Protein AF-A0A1A8RJX2-F1 (afdb_monomer)

Radius of gyration: 13.84 Å; Cα contacts (8 Å, |Δi|>4): 61; chains: 1; bounding box: 32×27×27 Å

Mean predicted aligned error: 5.07 Å

Structure (mmCIF, N/CA/C/O backbone):
data_AF-A0A1A8RJX2-F1
#
_entry.id   AF-A0A1A8RJX2-F1
#
loop_
_atom_site.group_PDB
_atom_site.id
_atom_site.type_symbol
_atom_site.label_atom_id
_atom_site.label_alt_id
_atom_site.label_comp_id
_atom_site.label_asym_id
_atom_site.label_entity_id
_atom_site.label_seq_id
_atom_site.pdbx_PDB_ins_code
_atom_site.Cartn_x
_atom_site.Cartn_y
_atom_site.Cartn_z
_atom_site.occupancy
_atom_site.B_iso_or_equiv
_atom_site.auth_seq_id
_atom_site.auth_comp_id
_atom_site.auth_asym_id
_atom_site.auth_atom_id
_atom_site.pdbx_PDB_model_num
ATOM 1 N N . ALA A 1 1 ? -16.508 4.957 3.138 1.00 83.81 1 ALA A N 1
ATOM 2 C CA . ALA A 1 1 ? -16.489 3.610 3.731 1.00 83.81 1 ALA A CA 1
ATOM 3 C C . ALA A 1 1 ? -16.699 2.552 2.662 1.00 83.81 1 ALA A C 1
ATOM 5 O O . ALA A 1 1 ? -17.655 2.636 1.894 1.00 83.81 1 ALA A O 1
ATOM 6 N N . THR A 1 2 ? -15.832 1.540 2.651 1.00 88.94 2 THR A N 1
ATOM 7 C CA . THR A 1 2 ? -15.840 0.461 1.654 1.00 88.94 2 THR A CA 1
ATOM 8 C C . THR A 1 2 ? -15.961 -0.899 2.333 1.00 88.94 2 THR A C 1
ATOM 10 O O . THR A 1 2 ? -15.369 -1.126 3.391 1.00 88.94 2 THR A O 1
ATOM 13 N N . VAL A 1 3 ? -16.725 -1.812 1.724 1.00 91.06 3 VAL A N 1
ATOM 14 C CA . VAL A 1 3 ? -16.965 -3.170 2.234 1.00 91.06 3 VAL A CA 1
ATOM 15 C C . VAL A 1 3 ? -16.616 -4.195 1.159 1.00 91.06 3 VAL A C 1
ATOM 17 O O . VAL A 1 3 ? -17.121 -4.117 0.041 1.00 91.06 3 VAL A O 1
ATOM 20 N N . PHE A 1 4 ? -15.783 -5.175 1.511 1.00 90.25 4 PHE A N 1
ATOM 21 C CA . PHE A 1 4 ? -15.417 -6.299 0.647 1.00 90.25 4 PHE A CA 1
ATOM 22 C C . PHE A 1 4 ? -15.845 -7.621 1.273 1.00 90.25 4 PHE A C 1
ATOM 24 O O . PHE A 1 4 ? -15.585 -7.864 2.449 1.00 90.25 4 PHE A O 1
ATOM 31 N N . TYR A 1 5 ? -16.454 -8.487 0.464 1.00 93.44 5 TYR A N 1
ATOM 32 C CA . TYR A 1 5 ? -16.850 -9.838 0.853 1.00 93.44 5 TYR A CA 1
ATOM 33 C C . TYR A 1 5 ? -16.057 -10.881 0.058 1.00 93.44 5 TYR A C 1
ATOM 35 O O . TYR A 1 5 ? -16.00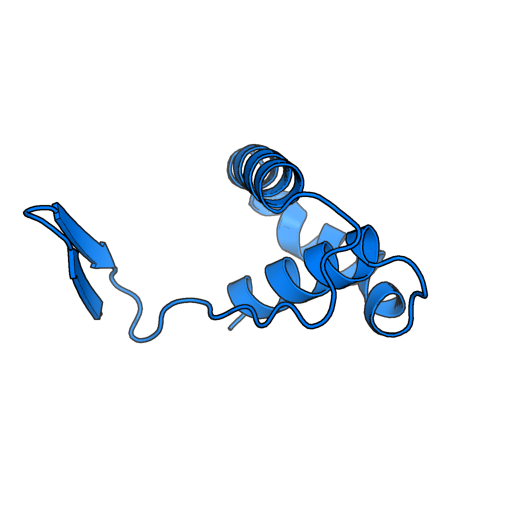5 -10.825 -1.173 1.00 93.44 5 TYR A O 1
ATOM 43 N N . HIS A 1 6 ? -15.462 -11.855 0.750 1.00 93.19 6 HIS A N 1
ATOM 44 C CA . HIS A 1 6 ? -14.808 -13.002 0.121 1.00 93.19 6 HIS A CA 1
ATOM 45 C C . HIS A 1 6 ? -14.918 -14.270 0.973 1.00 93.19 6 HIS A C 1
ATOM 47 O O . HIS A 1 6 ? -14.320 -14.334 2.049 1.00 93.19 6 HIS A O 1
ATOM 53 N N . LYS A 1 7 ? -15.603 -15.304 0.451 1.00 91.69 7 LYS A N 1
ATOM 54 C CA . LYS A 1 7 ? -15.705 -16.647 1.065 1.00 91.69 7 LYS A CA 1
ATOM 55 C C . LYS A 1 7 ? -15.962 -16.578 2.580 1.00 91.69 7 LYS A C 1
ATOM 57 O O . LYS A 1 7 ? -15.187 -17.125 3.352 1.00 91.69 7 LYS A O 1
ATOM 62 N N . ASP A 1 8 ? -16.970 -15.815 2.990 1.00 95.62 8 ASP A N 1
ATOM 63 C CA . ASP A 1 8 ? -17.379 -15.622 4.397 1.00 95.62 8 ASP A CA 1
ATOM 64 C C . ASP A 1 8 ? -16.585 -14.593 5.214 1.00 95.62 8 ASP A C 1
ATOM 66 O O . ASP A 1 8 ? -16.954 -14.292 6.346 1.00 95.62 8 ASP A O 1
ATOM 70 N N . ASN A 1 9 ? -15.556 -13.970 4.637 1.00 93.31 9 ASN A N 1
ATOM 71 C CA . ASN A 1 9 ? -14.830 -12.879 5.283 1.00 93.31 9 ASN A CA 1
ATOM 72 C C . ASN A 1 9 ? -15.359 -11.526 4.808 1.00 93.31 9 ASN A C 1
ATOM 74 O O . ASN A 1 9 ? -15.513 -11.309 3.603 1.00 93.31 9 ASN A O 1
ATOM 78 N N . ILE A 1 10 ? -15.590 -10.613 5.754 1.00 93.62 10 ILE A N 1
ATOM 79 C CA . ILE A 1 10 ? -15.944 -9.220 5.479 1.00 93.62 10 ILE A CA 1
ATOM 80 C C . ILE A 1 10 ? -14.785 -8.329 5.922 1.00 93.62 10 ILE A C 1
ATOM 82 O O . ILE A 1 10 ? -14.413 -8.321 7.094 1.00 93.62 10 ILE A O 1
ATOM 86 N N . LEU A 1 11 ? -14.239 -7.559 4.984 1.00 90.69 11 LEU A N 1
ATOM 87 C CA . LEU A 1 11 ? -13.311 -6.471 5.264 1.00 90.69 11 LEU A CA 1
ATOM 88 C C . LEU A 1 11 ? -14.079 -5.150 5.187 1.00 90.69 11 LEU A C 1
ATOM 90 O O . LEU A 1 11 ? -14.708 -4.860 4.169 1.00 90.69 11 LEU A O 1
ATOM 94 N N . VAL A 1 12 ? -14.011 -4.351 6.251 1.00 91.94 12 VAL A N 1
ATOM 95 C CA . VAL A 1 12 ? -14.617 -3.015 6.317 1.00 91.94 12 VAL A CA 1
ATOM 96 C C . VAL A 1 12 ? -13.515 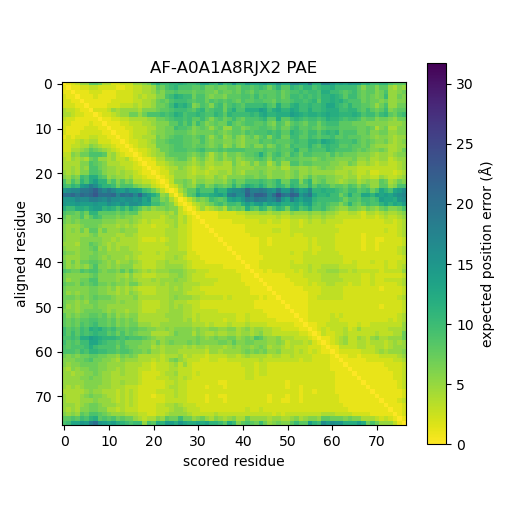-1.992 6.544 1.00 91.94 12 VAL A C 1
ATOM 98 O O . VAL A 1 12 ? -12.683 -2.166 7.432 1.00 91.94 12 VAL A O 1
ATOM 101 N N . THR A 1 13 ? -13.524 -0.921 5.755 1.00 88.50 13 THR A N 1
ATOM 102 C CA . THR A 1 13 ? -12.626 0.226 5.926 1.00 88.50 13 THR A CA 1
ATOM 103 C C . THR A 1 13 ? -13.417 1.533 5.939 1.00 88.50 13 THR A C 1
ATOM 105 O O . THR A 1 13 ? -14.454 1.653 5.277 1.00 88.50 13 THR A O 1
ATOM 108 N N . ALA A 1 14 ? -12.937 2.514 6.709 1.00 89.75 14 ALA A N 1
ATOM 109 C CA . ALA A 1 14 ? -13.496 3.865 6.723 1.00 89.75 14 ALA A CA 1
ATOM 110 C C . ALA A 1 14 ? -13.267 4.588 5.384 1.00 89.75 14 ALA A C 1
ATOM 112 O O . ALA A 1 14 ? -14.103 5.400 4.987 1.00 89.75 14 ALA A O 1
ATOM 113 N N . GLU A 1 15 ? -12.206 4.215 4.664 1.00 86.38 15 GLU A N 1
ATOM 114 C CA . GLU A 1 15 ? -11.838 4.793 3.373 1.00 86.38 15 GLU A CA 1
ATOM 115 C C . GLU A 1 15 ? -12.904 4.533 2.299 1.00 86.38 15 GLU A C 1
ATOM 117 O O . GLU A 1 15 ? -13.567 3.488 2.283 1.00 86.38 15 GLU A O 1
ATOM 122 N N . ASP A 1 16 ? -13.088 5.496 1.396 1.00 86.88 16 ASP A N 1
ATOM 123 C CA . ASP A 1 16 ? -13.995 5.384 0.241 1.00 86.88 16 ASP A CA 1
ATOM 124 C C . ASP A 1 16 ? -13.393 4.576 -0.911 1.00 86.88 16 ASP A C 1
ATOM 126 O O . ASP A 1 16 ? -14.122 4.068 -1.762 1.00 86.88 16 ASP A O 1
ATOM 130 N N . GLN A 1 17 ? -12.066 4.449 -0.937 1.00 81.12 17 GLN A N 1
ATOM 131 C CA . GLN A 1 17 ? -11.341 3.678 -1.937 1.00 81.12 17 GLN A CA 1
ATOM 132 C C . GLN A 1 17 ? -10.265 2.833 -1.263 1.00 81.12 17 GLN A C 1
ATOM 134 O O . GLN A 1 17 ? -9.651 3.245 -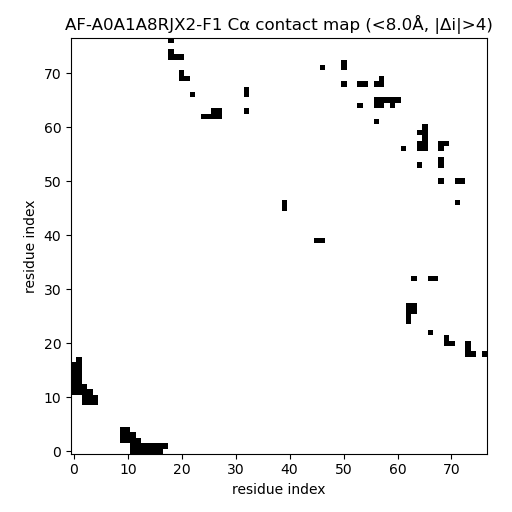0.281 1.00 81.12 17 GLN A O 1
ATOM 139 N N . ILE A 1 18 ? -10.044 1.628 -1.786 1.00 82.38 18 ILE A N 1
ATOM 140 C CA . ILE A 1 18 ? -8.923 0.791 -1.360 1.00 82.38 18 ILE A CA 1
ATOM 141 C C . ILE A 1 18 ? -7.721 1.090 -2.258 1.00 82.38 18 ILE A C 1
ATOM 143 O O . ILE A 1 18 ? -7.899 1.145 -3.478 1.00 82.38 18 ILE A O 1
ATOM 147 N N . PRO A 1 19 ? -6.507 1.214 -1.690 1.00 84.69 19 PRO A N 1
ATOM 148 C CA . PRO A 1 19 ? -5.279 1.329 -2.465 1.00 84.69 19 PRO A CA 1
ATOM 149 C C . PRO A 1 19 ? -5.166 0.203 -3.500 1.00 84.69 19 PRO A C 1
ATOM 151 O O . PRO A 1 19 ? -5.087 -0.975 -3.142 1.00 84.69 19 PRO A O 1
ATOM 154 N N . LEU A 1 20 ? -5.142 0.559 -4.785 1.00 85.44 20 LEU A N 1
ATOM 155 C CA . LEU A 1 20 ? -4.946 -0.386 -5.883 1.00 85.44 20 LEU A CA 1
ATOM 156 C C . LEU A 1 20 ? -3.512 -0.275 -6.403 1.00 85.44 20 LEU A C 1
ATOM 158 O O . LEU A 1 20 ? -3.039 0.812 -6.730 1.00 85.44 20 LEU A O 1
ATOM 162 N N . VAL A 1 21 ? -2.821 -1.411 -6.508 1.00 86.00 21 VAL A N 1
ATOM 163 C CA . VAL A 1 21 ? -1.460 -1.483 -7.054 1.00 86.00 21 VAL A CA 1
ATOM 164 C C . VAL A 1 21 ? -1.464 -2.405 -8.263 1.00 86.00 21 VAL A C 1
ATOM 166 O O . VAL A 1 21 ? -1.635 -3.616 -8.128 1.00 86.00 21 VAL A O 1
ATOM 169 N N . GLU A 1 22 ? -1.233 -1.841 -9.444 1.00 81.25 22 GLU A N 1
ATOM 170 C CA . GLU A 1 22 ? -0.953 -2.632 -10.639 1.00 81.25 22 GLU A CA 1
ATOM 171 C C . GLU A 1 22 ? 0.512 -3.082 -10.651 1.00 81.25 22 GLU A C 1
ATOM 173 O O . GLU A 1 22 ? 1.435 -2.288 -10.442 1.00 81.25 22 GLU A O 1
ATOM 178 N N . ILE A 1 23 ? 0.733 -4.370 -10.920 1.00 76.44 23 ILE A N 1
ATOM 179 C CA . ILE A 1 23 ? 2.068 -4.967 -10.985 1.00 76.44 23 ILE A CA 1
ATOM 180 C C . ILE A 1 23 ? 2.319 -5.412 -12.423 1.00 76.44 23 ILE A C 1
ATOM 182 O O . ILE A 1 23 ? 1.775 -6.413 -12.879 1.00 76.44 23 ILE A O 1
ATOM 186 N N . GLN A 1 24 ? 3.129 -4.637 -13.147 1.00 69.06 24 GLN A N 1
ATOM 187 C CA . GLN A 1 24 ? 3.369 -4.842 -14.580 1.00 69.06 24 GLN A CA 1
ATOM 188 C C . GLN A 1 24 ? 4.355 -5.981 -14.879 1.00 69.06 24 GLN A C 1
ATOM 190 O O . GLN A 1 24 ? 4.267 -6.593 -15.940 1.00 69.06 24 GLN A O 1
ATOM 195 N N . CYS A 1 25 ? 5.301 -6.281 -13.978 1.00 66.19 25 CYS A N 1
ATOM 196 C CA . CYS A 1 25 ? 6.307 -7.321 -14.205 1.00 66.19 25 CYS A CA 1
ATOM 197 C C . CYS A 1 25 ? 6.801 -7.937 -12.885 1.00 66.19 25 CYS A C 1
ATOM 199 O O . CYS A 1 25 ? 7.416 -7.263 -12.060 1.00 66.19 25 CYS A O 1
ATOM 201 N N . CYS A 1 26 ? 6.561 -9.236 -12.689 1.00 63.53 26 CYS A N 1
ATOM 202 C CA . CYS A 1 26 ? 6.960 -9.969 -11.485 1.00 63.53 26 CYS A CA 1
ATOM 203 C C . CYS A 1 26 ? 8.237 -10.784 -11.730 1.00 63.53 26 CYS A C 1
ATOM 205 O O . CYS A 1 26 ? 8.173 -12.005 -11.859 1.00 63.53 26 CYS A O 1
ATOM 207 N N . SER A 1 27 ? 9.409 -10.145 -11.775 1.00 65.00 27 SER A N 1
ATOM 208 C CA . SER A 1 27 ? 10.667 -10.898 -11.605 1.00 65.00 27 SER A CA 1
ATOM 209 C C . SER A 1 27 ? 11.012 -11.158 -10.130 1.00 65.00 27 SER A C 1
ATOM 211 O O . SER A 1 27 ? 11.932 -11.919 -9.842 1.00 65.00 27 SER A O 1
ATOM 213 N N . THR A 1 28 ? 10.235 -10.598 -9.193 1.00 66.38 28 THR A N 1
ATOM 214 C CA . THR A 1 28 ? 10.279 -10.898 -7.755 1.00 66.38 28 THR A CA 1
ATOM 215 C C . THR A 1 28 ? 8.952 -11.462 -7.246 1.00 66.38 28 THR A C 1
ATOM 217 O O . THR A 1 28 ? 7.889 -11.216 -7.812 1.00 66.38 28 THR A O 1
ATOM 220 N N . SER A 1 29 ? 9.013 -12.253 -6.170 1.00 81.00 29 SER A N 1
ATOM 221 C CA . SER A 1 29 ? 7.827 -12.855 -5.551 1.00 81.00 29 SER A CA 1
ATOM 222 C C . SER A 1 29 ? 6.992 -11.806 -4.815 1.00 81.00 29 SER A C 1
ATOM 224 O O . SER A 1 29 ? 7.503 -11.129 -3.922 1.00 81.00 29 SER A O 1
ATOM 226 N N . ILE A 1 30 ? 5.689 -11.748 -5.117 1.00 83.12 30 ILE A N 1
ATOM 227 C CA . ILE A 1 30 ? 4.711 -10.876 -4.444 1.00 83.12 30 ILE A CA 1
ATOM 228 C C . ILE A 1 30 ? 4.721 -11.037 -2.917 1.00 83.12 30 ILE A C 1
ATOM 230 O O . ILE A 1 30 ? 4.514 -10.081 -2.174 1.00 83.12 30 ILE A O 1
ATOM 234 N N . THR A 1 31 ? 5.043 -12.238 -2.430 1.00 88.44 31 THR A N 1
ATOM 235 C CA . THR A 1 31 ? 5.148 -12.532 -0.999 1.00 88.44 31 T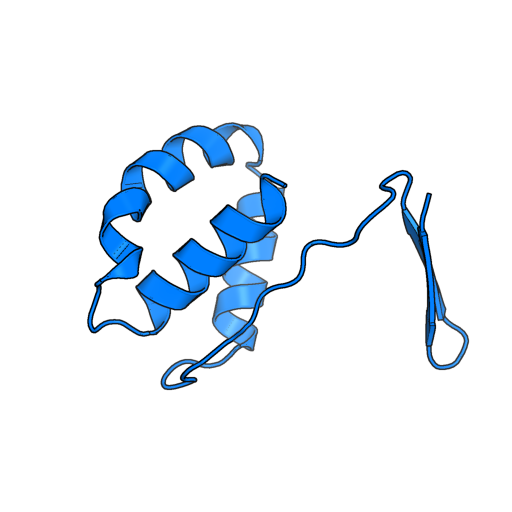HR A CA 1
ATOM 236 C C . THR A 1 31 ? 6.237 -11.700 -0.324 1.00 88.44 31 THR A C 1
ATOM 238 O O . THR A 1 31 ? 6.066 -11.275 0.817 1.00 88.44 31 THR A O 1
ATOM 241 N N . GLN A 1 32 ? 7.357 -11.434 -1.004 1.00 89.25 32 GLN A N 1
ATOM 242 C CA . GLN A 1 32 ? 8.436 -10.620 -0.437 1.00 89.25 32 GLN A CA 1
ATOM 243 C C . GLN A 1 32 ? 8.032 -9.152 -0.307 1.00 89.25 32 GLN A C 1
ATOM 245 O O . GLN A 1 32 ? 8.372 -8.518 0.694 1.00 89.25 32 GLN A O 1
ATOM 250 N N . ASP A 1 33 ? 7.289 -8.629 -1.281 1.00 89.88 33 ASP A N 1
ATOM 251 C CA . ASP A 1 33 ? 6.757 -7.268 -1.230 1.00 89.88 33 ASP A CA 1
ATOM 252 C C . ASP A 1 33 ? 5.696 -7.140 -0.129 1.00 89.88 33 ASP A C 1
ATOM 254 O O . ASP A 1 33 ? 5.728 -6.180 0.641 1.00 89.88 33 ASP A O 1
ATOM 258 N N . PHE A 1 34 ? 4.844 -8.155 0.048 1.00 89.38 34 PHE A N 1
ATOM 259 C CA . PHE A 1 34 ? 3.872 -8.191 1.143 1.00 89.38 34 PHE A CA 1
ATOM 260 C C . PHE A 1 34 ? 4.542 -8.227 2.525 1.00 89.38 34 PHE A C 1
ATOM 262 O O . PHE A 1 34 ? 4.181 -7.460 3.415 1.00 89.38 34 PHE A O 1
ATOM 269 N N . LEU A 1 35 ? 5.562 -9.071 2.712 1.00 93.69 35 LEU A N 1
ATOM 270 C CA . LEU A 1 35 ? 6.317 -9.134 3.969 1.00 93.69 35 LEU A CA 1
ATOM 271 C C . LEU A 1 35 ? 7.075 -7.833 4.255 1.00 93.69 35 LEU A C 1
ATOM 273 O O . LEU A 1 35 ? 7.180 -7.418 5.410 1.00 93.69 35 LEU A O 1
ATOM 277 N N . TRP A 1 36 ? 7.619 -7.188 3.223 1.00 93.38 36 TRP A N 1
ATOM 278 C CA . TRP A 1 36 ? 8.231 -5.870 3.361 1.00 93.38 36 TRP A CA 1
ATOM 279 C C . TRP A 1 36 ? 7.197 -4.820 3.787 1.00 93.38 36 TRP A C 1
ATOM 281 O O . TRP A 1 36 ? 7.451 -4.071 4.731 1.00 93.38 36 TRP A O 1
ATOM 291 N N . PHE A 1 37 ? 6.018 -4.815 3.165 1.00 93.38 37 PHE A N 1
ATOM 292 C CA . PHE A 1 37 ? 4.941 -3.891 3.505 1.00 93.38 37 PHE A CA 1
ATOM 293 C C . PHE A 1 37 ? 4.418 -4.107 4.934 1.00 93.38 37 PHE A C 1
ATOM 295 O O . PHE A 1 37 ? 4.253 -3.146 5.680 1.00 93.38 37 PHE A O 1
ATOM 302 N N . ALA A 1 38 ? 4.273 -5.361 5.370 1.00 94.94 38 ALA A N 1
ATOM 303 C CA . ALA A 1 38 ? 3.896 -5.698 6.745 1.00 94.94 38 ALA A CA 1
ATOM 304 C C . ALA A 1 38 ? 4.934 -5.237 7.789 1.00 94.94 38 ALA A C 1
ATOM 306 O O . ALA A 1 38 ? 4.594 -4.934 8.930 1.00 94.94 38 ALA A O 1
ATOM 307 N N . LYS A 1 39 ? 6.220 -5.152 7.424 1.00 95.94 39 LYS A N 1
ATOM 308 C CA . LYS A 1 39 ? 7.232 -4.526 8.295 1.00 95.94 39 LYS A CA 1
ATOM 309 C C . LYS A 1 39 ? 7.078 -3.008 8.318 1.00 95.94 39 LYS A C 1
ATOM 311 O O . LYS A 1 39 ? 7.192 -2.402 9.380 1.00 95.94 39 LYS A O 1
ATOM 316 N N . LEU A 1 40 ? 6.810 -2.402 7.162 1.00 94.69 40 LEU A N 1
ATOM 317 C CA . LEU A 1 40 ? 6.594 -0.962 7.038 1.00 94.69 40 LEU A CA 1
ATOM 318 C C . LEU A 1 40 ? 5.361 -0.489 7.821 1.00 94.69 40 LEU A C 1
ATOM 320 O O . LEU A 1 40 ? 5.410 0.590 8.407 1.00 94.69 40 LEU A O 1
ATOM 324 N N . SER A 1 41 ? 4.299 -1.297 7.916 1.00 93.25 41 SER A N 1
ATOM 325 C CA . SER A 1 41 ? 3.120 -0.958 8.729 1.00 93.25 41 SER A CA 1
ATOM 326 C C . SER A 1 41 ? 3.443 -0.755 10.209 1.00 93.25 41 SER A C 1
ATOM 328 O O . SER A 1 41 ? 2.807 0.063 10.867 1.00 93.25 41 SER A O 1
ATOM 330 N N . CYS A 1 42 ? 4.483 -1.413 10.727 1.00 96.00 42 CYS A N 1
ATOM 331 C CA . CYS A 1 42 ? 4.966 -1.203 12.095 1.00 96.00 42 CYS A CA 1
ATOM 332 C C . CYS A 1 42 ? 5.752 0.111 12.272 1.00 96.00 42 CYS A C 1
ATOM 334 O O . CYS A 1 42 ? 6.082 0.484 13.395 1.00 96.00 42 CYS A O 1
ATOM 336 N N . ALA A 1 43 ? 6.072 0.808 11.180 1.00 95.19 43 ALA A N 1
ATOM 337 C CA . ALA A 1 43 ? 6.846 2.044 11.156 1.00 95.19 43 ALA A CA 1
ATOM 338 C C . ALA A 1 43 ? 6.202 3.085 10.223 1.00 95.19 43 ALA A C 1
ATOM 340 O O . ALA A 1 43 ? 6.902 3.789 9.496 1.00 95.19 43 ALA A O 1
ATOM 341 N N . TRP A 1 44 ? 4.867 3.200 10.246 1.00 92.94 44 TRP A N 1
ATOM 342 C CA . TRP A 1 44 ? 4.103 4.024 9.296 1.00 92.94 44 TRP A CA 1
ATOM 343 C C . TRP A 1 44 ? 4.550 5.493 9.234 1.00 92.94 44 TRP A C 1
ATOM 345 O O . TRP A 1 44 ? 4.536 6.109 8.175 1.00 92.94 44 TRP A O 1
ATOM 355 N N . GLN A 1 45 ? 5.041 6.043 10.347 1.00 95.19 45 GLN A N 1
ATOM 356 C CA . GLN A 1 45 ? 5.581 7.409 10.409 1.00 95.19 45 GLN A CA 1
ATOM 357 C C . GLN A 1 45 ? 6.779 7.640 9.467 1.00 95.19 45 GLN A C 1
ATOM 359 O O . GLN A 1 45 ? 7.078 8.777 9.119 1.00 95.19 45 GLN A O 1
ATOM 364 N N . GLN A 1 46 ? 7.458 6.574 9.030 1.00 93.62 46 GLN A N 1
ATOM 365 C CA . GLN A 1 46 ? 8.583 6.634 8.091 1.00 93.62 46 GLN A CA 1
ATOM 366 C C . GLN A 1 46 ? 8.144 6.599 6.619 1.00 93.62 46 GLN A C 1
ATOM 368 O O . GLN A 1 46 ? 8.973 6.808 5.731 1.00 93.62 46 GLN A O 1
ATOM 373 N N . VAL A 1 47 ? 6.862 6.342 6.332 1.00 94.19 47 VAL A N 1
ATOM 374 C CA . VAL A 1 47 ? 6.337 6.248 4.960 1.00 94.19 47 VAL A CA 1
ATOM 375 C C . VAL A 1 47 ? 6.616 7.515 4.139 1.00 94.19 47 VAL A C 1
ATOM 377 O O . VAL A 1 47 ? 7.148 7.359 3.037 1.00 94.19 47 VAL A O 1
ATOM 380 N N . PRO A 1 48 ? 6.373 8.750 4.633 1.00 94.50 48 PRO A N 1
ATOM 381 C CA . PRO A 1 48 ? 6.627 9.959 3.843 1.00 94.50 48 PRO A CA 1
ATOM 382 C C . PRO A 1 48 ? 8.099 10.108 3.437 1.00 94.50 48 PRO A C 1
ATOM 384 O O . PRO A 1 48 ? 8.414 10.472 2.305 1.00 94.50 48 PRO A O 1
ATOM 387 N N . TRP A 1 49 ? 9.018 9.771 4.345 1.00 94.88 49 TRP A N 1
ATOM 388 C CA . TRP A 1 49 ? 10.451 9.782 4.055 1.00 94.88 49 TRP A CA 1
ATOM 389 C C . TRP A 1 49 ? 10.820 8.725 3.006 1.00 94.88 49 TRP A C 1
ATOM 391 O O . TRP A 1 49 ? 11.552 8.999 2.054 1.00 94.88 49 TRP A O 1
ATOM 401 N N . LEU A 1 50 ? 10.270 7.517 3.138 1.00 94.56 50 LEU A N 1
ATOM 402 C CA . LEU A 1 50 ? 10.553 6.411 2.229 1.00 94.56 50 LEU A CA 1
ATOM 403 C C . LEU A 1 50 ? 10.014 6.665 0.813 1.00 94.56 50 LEU A C 1
ATOM 405 O O . LEU A 1 50 ? 10.656 6.286 -0.167 1.00 94.56 50 LEU A O 1
ATOM 409 N N . GLN A 1 51 ? 8.872 7.345 0.696 1.00 94.19 51 GLN A N 1
ATOM 410 C CA . GLN A 1 51 ? 8.325 7.803 -0.582 1.00 94.19 51 GLN A CA 1
ATOM 411 C C . GLN A 1 51 ? 9.281 8.746 -1.310 1.00 94.19 51 GLN A C 1
ATOM 413 O O . GLN A 1 51 ? 9.524 8.574 -2.506 1.00 94.19 51 GLN A O 1
ATOM 418 N N . GLN A 1 52 ? 9.862 9.707 -0.590 1.00 93.62 52 GLN A N 1
ATOM 419 C CA . GLN A 1 52 ? 10.861 10.612 -1.157 1.00 93.62 52 GLN A CA 1
ATOM 420 C C . GLN A 1 52 ? 12.112 9.845 -1.596 1.00 93.62 52 GLN A C 1
ATOM 422 O O . GLN A 1 52 ? 12.578 10.020 -2.725 1.00 93.62 52 GLN A O 1
ATOM 427 N N . ALA A 1 53 ? 12.607 8.942 -0.744 1.00 92.75 53 ALA A N 1
ATOM 428 C CA . ALA A 1 53 ? 13.791 8.133 -1.024 1.00 92.75 53 ALA A CA 1
ATOM 429 C C . ALA A 1 53 ? 13.628 7.228 -2.261 1.00 92.75 53 ALA A C 1
ATOM 431 O O . ALA A 1 53 ? 14.593 6.999 -2.988 1.00 92.75 53 ALA A O 1
ATOM 432 N N . LEU A 1 54 ? 12.414 6.735 -2.524 1.00 91.88 54 LEU A N 1
ATOM 433 C CA . LEU A 1 54 ? 12.108 5.867 -3.665 1.00 91.88 54 LEU A CA 1
ATOM 434 C C . LEU A 1 54 ? 11.491 6.608 -4.857 1.00 91.88 54 LEU A C 1
ATOM 436 O O . LEU A 1 54 ? 11.049 5.960 -5.800 1.00 91.88 54 LEU A O 1
ATOM 440 N N . SER A 1 55 ? 11.465 7.940 -4.868 1.00 90.25 55 SER A N 1
ATOM 441 C CA . SER A 1 55 ? 10.839 8.729 -5.942 1.00 90.25 55 SER A CA 1
ATOM 442 C C . SER A 1 55 ? 11.392 8.420 -7.346 1.00 90.25 55 SER A C 1
ATOM 444 O O . SER A 1 55 ? 10.624 8.312 -8.300 1.00 90.25 55 SER A O 1
ATOM 446 N N . SER A 1 56 ? 12.701 8.178 -7.471 1.00 89.06 56 SER A N 1
ATOM 447 C CA . SER A 1 56 ? 13.370 7.831 -8.737 1.00 89.06 56 SER A CA 1
ATOM 448 C C . SER A 1 56 ? 13.199 6.368 -9.162 1.00 89.06 56 SER A C 1
ATOM 450 O O . SER A 1 56 ? 13.517 6.008 -10.296 1.00 89.06 56 SER A O 1
ATOM 452 N N . ALA A 1 57 ? 12.670 5.507 -8.286 1.00 88.00 57 ALA A N 1
ATOM 453 C CA . ALA A 1 57 ? 12.504 4.086 -8.576 1.00 88.00 57 ALA A CA 1
ATOM 454 C C . ALA A 1 57 ? 11.428 3.807 -9.639 1.00 88.00 57 ALA A C 1
ATOM 456 O O . ALA A 1 57 ? 11.389 2.706 -10.187 1.00 88.00 57 ALA A O 1
ATOM 457 N N . HIS A 1 58 ? 10.599 4.800 -9.982 1.00 83.31 58 HIS A N 1
ATOM 458 C CA . HIS A 1 58 ? 9.615 4.676 -11.054 1.00 83.31 58 HIS A CA 1
ATOM 459 C C . HIS A 1 58 ? 10.239 4.341 -12.415 1.00 83.31 58 HIS A C 1
ATOM 461 O O . HIS A 1 58 ? 9.595 3.656 -13.195 1.00 83.31 58 HIS A O 1
ATOM 467 N N . SER A 1 59 ? 11.470 4.767 -12.706 1.00 85.69 59 SER A N 1
ATOM 468 C CA . SER A 1 59 ? 12.178 4.418 -13.949 1.00 85.69 59 SER A CA 1
ATOM 469 C C . SER A 1 59 ? 13.273 3.370 -13.727 1.00 85.69 59 SER A C 1
ATOM 471 O O . SER A 1 59 ? 14.174 3.226 -14.554 1.00 85.69 59 SER A O 1
ATOM 473 N N . SER A 1 60 ? 13.253 2.676 -12.585 1.00 85.94 60 SER A N 1
ATOM 474 C CA . SER A 1 60 ? 14.256 1.664 -12.272 1.00 85.94 60 SER A CA 1
ATOM 475 C C . SER A 1 60 ? 14.074 0.430 -13.160 1.00 85.94 60 SER A C 1
ATOM 477 O O . SER A 1 60 ? 12.949 -0.041 -13.310 1.00 85.94 60 SER A O 1
ATOM 479 N N . PRO A 1 61 ? 15.162 -0.174 -13.671 1.00 85.88 61 PRO A N 1
ATOM 480 C CA . PRO A 1 61 ? 15.092 -1.498 -14.286 1.00 85.88 61 PRO A CA 1
ATOM 481 C C . PRO A 1 61 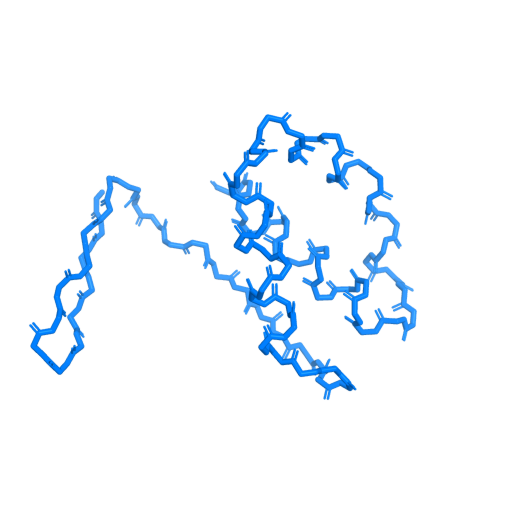? 14.862 -2.616 -13.248 1.00 85.88 61 PRO A C 1
ATOM 483 O O . PRO A 1 61 ? 14.652 -3.768 -13.618 1.00 85.88 61 PRO A O 1
ATOM 486 N N . SER A 1 62 ? 14.928 -2.304 -11.947 1.00 88.06 62 SER A N 1
ATOM 487 C CA . SER A 1 62 ? 14.642 -3.248 -10.867 1.00 88.06 62 SER A CA 1
ATOM 488 C C . SER A 1 62 ? 13.143 -3.300 -10.582 1.00 88.06 62 SER A C 1
ATOM 490 O O . SER A 1 62 ? 12.584 -2.379 -9.982 1.00 88.06 62 SER A O 1
ATOM 492 N N . SER A 1 63 ? 12.515 -4.420 -10.939 1.00 86.50 63 SER A N 1
ATOM 493 C CA . SER A 1 63 ? 11.111 -4.713 -10.618 1.00 86.50 63 SER A CA 1
ATOM 494 C C . SER A 1 63 ? 10.816 -4.602 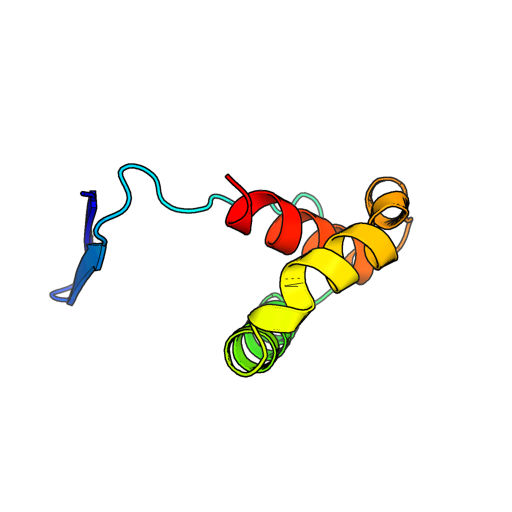-9.121 1.00 86.50 63 SER A C 1
ATOM 496 O O . SER A 1 63 ? 9.789 -4.055 -8.745 1.00 86.50 63 SER A O 1
ATOM 498 N N . LEU A 1 64 ? 11.741 -5.029 -8.254 1.00 88.94 64 LEU A N 1
ATOM 499 C CA . LEU A 1 64 ? 11.591 -4.925 -6.802 1.00 88.94 64 LEU A CA 1
ATOM 500 C C . LEU A 1 64 ? 11.463 -3.469 -6.342 1.00 88.94 64 LEU A C 1
ATOM 502 O O . LEU A 1 64 ? 10.609 -3.143 -5.520 1.00 88.94 64 LEU A O 1
ATOM 506 N N . LEU A 1 65 ? 12.316 -2.580 -6.860 1.00 90.25 65 LEU A N 1
ATOM 507 C CA . LEU A 1 65 ? 12.256 -1.161 -6.503 1.00 90.25 65 LEU A CA 1
ATOM 508 C C . LEU A 1 65 ? 11.000 -0.505 -7.079 1.00 90.25 65 LEU A C 1
ATOM 510 O O . LEU A 1 65 ? 10.356 0.287 -6.391 1.00 90.25 65 LEU A O 1
ATOM 514 N N . GLN A 1 66 ? 10.625 -0.872 -8.302 1.00 89.69 66 GLN A N 1
ATOM 515 C CA . GLN A 1 66 ? 9.446 -0.336 -8.969 1.00 89.69 66 GLN A CA 1
ATOM 516 C C . GLN A 1 66 ? 8.138 -0.791 -8.299 1.00 89.69 66 GLN A C 1
ATOM 518 O O . GLN A 1 66 ? 7.257 0.035 -8.064 1.00 89.69 66 GLN A O 1
ATOM 523 N N . ASN A 1 67 ? 8.037 -2.058 -7.889 1.00 89.94 67 ASN A N 1
ATOM 524 C CA . ASN A 1 67 ? 6.896 -2.589 -7.140 1.00 89.94 67 ASN A CA 1
ATOM 525 C C . ASN A 1 67 ? 6.734 -1.877 -5.798 1.00 89.94 67 ASN A C 1
ATOM 527 O O . ASN A 1 67 ? 5.645 -1.406 -5.476 1.00 89.94 67 ASN A O 1
ATOM 5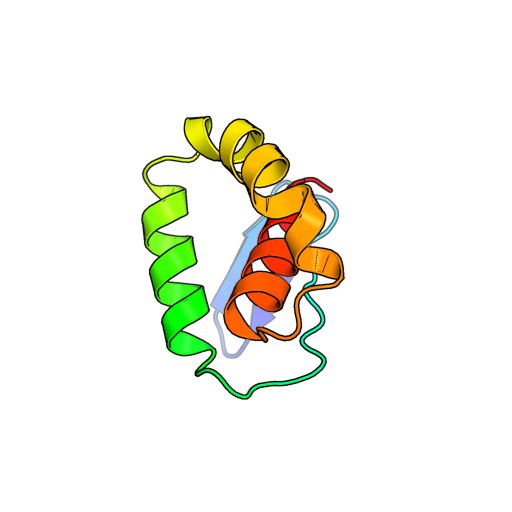31 N N . ARG A 1 68 ? 7.822 -1.734 -5.030 1.00 92.00 68 ARG A N 1
ATOM 532 C CA . ARG A 1 68 ? 7.785 -1.021 -3.743 1.00 92.00 68 ARG A CA 1
ATOM 533 C C . ARG A 1 68 ? 7.406 0.444 -3.912 1.00 92.00 68 ARG A C 1
ATOM 535 O O . ARG A 1 68 ? 6.631 0.959 -3.113 1.00 92.00 68 ARG A O 1
ATOM 542 N N . HIS A 1 69 ? 7.892 1.097 -4.965 1.00 92.25 69 HIS A N 1
ATOM 543 C CA . HIS A 1 69 ? 7.462 2.447 -5.315 1.00 92.25 69 HIS A CA 1
ATOM 544 C C . HIS A 1 69 ? 5.958 2.512 -5.626 1.00 92.25 69 HIS A C 1
ATOM 546 O O . HIS A 1 69 ? 5.270 3.392 -5.115 1.00 92.25 69 HIS A O 1
ATOM 552 N N . ASN A 1 70 ? 5.424 1.573 -6.414 1.00 90.81 70 ASN A N 1
ATOM 553 C CA . ASN A 1 70 ? 3.995 1.537 -6.741 1.00 90.81 70 ASN A CA 1
ATOM 554 C C . ASN A 1 70 ? 3.123 1.277 -5.500 1.00 90.81 70 ASN A C 1
ATOM 556 O O . ASN A 1 70 ? 2.103 1.942 -5.338 1.00 90.81 70 ASN A O 1
ATOM 560 N N . ILE A 1 71 ? 3.549 0.385 -4.596 1.00 91.94 71 ILE A N 1
ATOM 561 C CA . ILE A 1 71 ? 2.880 0.160 -3.303 1.00 91.94 71 ILE A CA 1
ATOM 562 C C . ILE A 1 71 ? 2.842 1.456 -2.493 1.00 91.94 71 ILE A C 1
ATOM 564 O O . ILE A 1 71 ? 1.780 1.855 -2.023 1.00 91.94 71 ILE A O 1
ATOM 568 N N . LEU A 1 72 ? 3.982 2.142 -2.367 1.00 92.62 72 LEU A N 1
ATOM 569 C CA . LEU A 1 72 ? 4.064 3.409 -1.638 1.00 92.62 72 LEU A CA 1
ATOM 570 C C . LEU A 1 72 ? 3.206 4.508 -2.257 1.00 92.62 72 LEU A C 1
ATOM 572 O O . LEU A 1 72 ? 2.674 5.332 -1.522 1.00 92.62 72 LEU A O 1
ATOM 576 N N . ARG A 1 73 ? 3.072 4.534 -3.584 1.00 90.56 73 ARG A N 1
ATOM 577 C CA . ARG A 1 73 ? 2.205 5.489 -4.278 1.00 90.56 73 ARG A CA 1
ATOM 578 C C . ARG A 1 73 ? 0.730 5.227 -3.971 1.00 90.56 73 ARG A C 1
ATOM 580 O O . ARG A 1 73 ? -0.000 6.177 -3.706 1.00 90.56 73 ARG A O 1
ATOM 587 N N . ALA A 1 74 ? 0.305 3.964 -3.986 1.00 90.19 74 ALA A N 1
ATOM 588 C CA . ALA A 1 74 ? -1.093 3.600 -3.770 1.00 90.19 74 ALA A CA 1
ATOM 589 C C . ALA A 1 74 ? -1.585 3.937 -2.356 1.00 90.19 74 ALA A C 1
ATOM 591 O O . ALA A 1 74 ? -2.731 4.327 -2.191 1.00 90.19 74 ALA A O 1
ATOM 592 N N . ILE A 1 75 ? -0.725 3.833 -1.340 1.00 87.88 75 ILE A N 1
ATOM 593 C CA . ILE A 1 75 ? -1.103 4.139 0.052 1.00 87.88 75 ILE A CA 1
ATOM 594 C C . ILE A 1 75 ? -1.099 5.639 0.397 1.00 87.88 75 ILE A C 1
ATOM 596 O O . ILE A 1 75 ? -1.401 5.994 1.531 1.00 87.88 75 ILE A O 1
ATOM 600 N N . SER A 1 76 ? -0.698 6.510 -0.535 1.00 80.75 76 SER A N 1
ATOM 601 C CA . SER A 1 76 ? -0.785 7.975 -0.375 1.00 80.75 76 SER A CA 1
ATOM 602 C C . SER A 1 76 ? -1.966 8.620 -1.086 1.00 80.75 76 SER A C 1
ATOM 604 O O . SER A 1 76 ? -2.036 9.848 -1.138 1.00 80.75 76 SER A O 1
ATOM 606 N N . GLN A 1 77 ? -2.830 7.808 -1.685 1.00 64.94 77 GLN A N 1
ATOM 607 C CA . GLN A 1 77 ? -4.086 8.250 -2.281 1.00 64.94 77 GLN A CA 1
ATOM 608 C C . GLN A 1 77 ? -5.181 8.259 -1.223 1.00 64.94 77 GLN A C 1
ATOM 610 O O . GLN A 1 77 ? -6.036 9.164 -1.321 1.00 64.94 77 GLN A O 1
#

Solvent-accessible surface area (backbone atoms only — not comparable to full-atom values): 4754 Å² total; per-residue (Å²): 85,37,78,47,80,56,97,91,43,77,51,76,44,79,47,76,68,77,69,67,68,86,82,93,60,78,90,55,62,66,66,58,56,50,54,49,48,60,55,44,64,79,45,56,88,48,47,71,60,49,47,62,76,36,59,72,23,76,78,44,93,46,46,64,50,28,51,53,35,41,50,55,54,27,76,72,111

Secondary structure (DSSP, 8-state):
-EEEEETTEEEEESSSSPPP---S--SS-HHHHHHHHHHHHTTGGGHHHHHHHTGGGGG-S-HHHHHHHHHHHHTT-

Organism: NCBI:txid451742

Foldseek 3Di:
DDWDDDPHDIDDDPDPDAQDFDQPDPPDDPVVLVVVVVVCVVVVVCLVVVLVVLVVVCPPPDSSSNRNNRSSVSVVD

Sequence (77 aa):
ATVFYHKDNILVTAEDQIPLVEIQCCSTSITQDFLWFAKLSCAWQQVPWLQQALSSAHSSPSSLLQNRHNILRAISQ

InterPro domains:
  IPR039269 Ankyrin repeat and fibronectin ty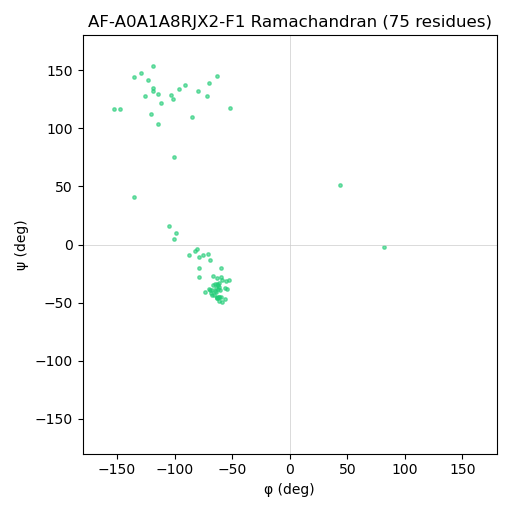pe-III domain-containing protein 1 [PTHR21437] (1-77)

pLDDT: mean 88.0, st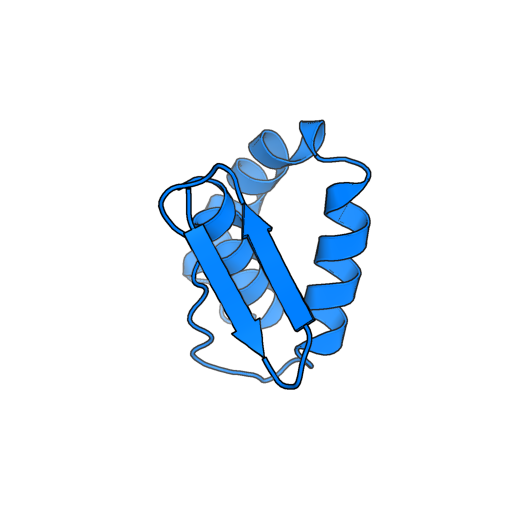d 7.68, range [63.53, 96.0]